Protein AF-A0ABD0RX26-F1 (afdb_monomer)

Nearest PDB structures (foldseek):
  8dt0-assembly1_A  TM=4.473E-01  e=8.580E+00  synthetic construct

Solvent-accessible surface area (backbone atoms only — not comparable to full-atom values): 6154 Å² total; per-residue (Å²): 130,90,79,59,88,49,71,70,57,56,46,66,58,48,53,59,52,53,53,53,48,53,53,51,51,53,54,47,52,54,52,53,51,55,49,54,55,50,58,78,74,48,91,74,65,64,68,64,49,52,52,50,50,49,53,51,52,42,53,50,52,49,49,48,55,61,46,53,42,48,56,40,52,59,47,59,73,41,98,78,42,55,68,68,44,54,54,51,32,53,53,52,60,68,44,42,64,56,53,52,45,46,55,72,75,73,101

Mean predicted aligned error: 8.23 Å

Radius of gyration: 17.95 Å; Cα contacts (8 Å, |Δi|>4): 45; chains: 1; bounding box: 38×23×57 Å

Secondary structure (DSSP, 8-state):
------HHHHHHHHHHHHHHHHHHHHHHHHHHHHHHHHHHHS---HHHHHHHHHHHHHHHHHHHHHHHHHHHHHHHTSTT--HHHHHHHHHHHHHHHHHHHIIIII-

Organism: Cirrhinus mrigala (NCBI:txid683832)

Sequence (107 aa):
CWLSLDHYFILSFFIPVCIIGILNCFFFIITVWKLATKFSSLNPDLSKLKKIRSFTATAVAQLCILGGTWIFGFFLFQKKGTEVMLYLFIILNALQGVFIFIMHCLL

pLDDT: mean 76.73, std 8.09, range [55.81, 89.0]

Structure (mmCIF, N/CA/C/O backbone):
data_AF-A0ABD0RX26-F1
#
_entry.id   AF-A0ABD0RX26-F1
#
loop_
_atom_site.group_PDB
_atom_site.id
_atom_site.type_symbol
_atom_site.label_atom_id
_atom_site.label_alt_id
_atom_site.label_comp_id
_atom_site.label_asym_id
_atom_site.label_entity_id
_atom_site.label_seq_id
_atom_site.pdbx_PDB_ins_code
_atom_site.Cartn_x
_atom_site.Cartn_y
_atom_site.Cartn_z
_atom_site.occupancy
_atom_site.B_iso_or_equiv
_atom_site.auth_seq_id
_atom_site.auth_comp_id
_atom_site.auth_asym_id
_atom_site.auth_atom_id
_atom_site.pdbx_PDB_model_num
ATOM 1 N N . CYS A 1 1 ? 3.205 6.576 -28.896 1.00 55.81 1 CYS A N 1
ATOM 2 C CA . CYS A 1 1 ? 3.234 6.047 -27.518 1.00 55.81 1 CYS A CA 1
ATOM 3 C C . CYS A 1 1 ? 4.055 7.021 -26.674 1.00 55.81 1 CYS A C 1
ATOM 5 O O . CYS A 1 1 ? 5.196 7.248 -27.041 1.00 55.81 1 CYS A O 1
ATOM 7 N N . TRP A 1 2 ? 3.480 7.667 -25.650 1.00 65.81 2 TRP A N 1
ATOM 8 C CA . TRP A 1 2 ? 4.212 8.609 -24.771 1.00 65.81 2 TRP A CA 1
ATOM 9 C C . TRP A 1 2 ? 5.029 7.883 -23.691 1.00 65.81 2 TRP A C 1
ATOM 11 O O . TRP A 1 2 ? 5.984 8.425 -23.146 1.00 65.81 2 TRP A O 1
ATOM 21 N N . LEU A 1 3 ? 4.660 6.630 -23.415 1.00 59.16 3 LEU A N 1
ATOM 22 C CA . LEU A 1 3 ? 5.306 5.780 -22.431 1.00 59.16 3 LEU A CA 1
ATOM 23 C C . LEU A 1 3 ? 6.576 5.167 -23.038 1.00 59.16 3 LEU A C 1
ATOM 25 O O . LEU A 1 3 ? 6.526 4.098 -23.648 1.00 59.16 3 LEU A O 1
ATOM 29 N N . SER A 1 4 ? 7.704 5.868 -22.915 1.00 64.38 4 SER A N 1
ATOM 30 C CA . SER A 1 4 ? 9.008 5.252 -23.162 1.00 64.38 4 SER A CA 1
ATOM 31 C C . SER A 1 4 ? 9.352 4.362 -21.968 1.00 64.38 4 SER A C 1
ATOM 33 O O . SER A 1 4 ? 9.223 4.787 -20.819 1.00 64.38 4 SER A O 1
ATOM 35 N N . LEU A 1 5 ? 9.790 3.128 -22.224 1.00 64.56 5 LEU A N 1
ATOM 36 C CA . LEU A 1 5 ? 10.265 2.189 -21.194 1.00 64.56 5 LEU A CA 1
ATOM 37 C C . LEU A 1 5 ? 11.658 2.564 -20.656 1.00 64.56 5 LEU A C 1
ATOM 39 O O . LEU A 1 5 ? 12.316 1.751 -20.009 1.00 64.56 5 LEU A O 1
ATOM 43 N N . ASP A 1 6 ? 12.117 3.787 -20.914 1.00 68.81 6 ASP A N 1
ATOM 44 C CA . ASP A 1 6 ? 13.345 4.304 -20.335 1.00 68.81 6 ASP A CA 1
ATOM 45 C C . ASP A 1 6 ? 13.228 4.292 -18.808 1.00 68.81 6 ASP A C 1
ATOM 47 O O . ASP A 1 6 ? 12.289 4.848 -18.230 1.00 68.81 6 ASP A O 1
ATOM 51 N N . HIS A 1 7 ? 14.209 3.669 -18.148 1.00 64.56 7 HIS A N 1
ATOM 52 C CA . HIS A 1 7 ? 14.272 3.494 -16.689 1.00 64.56 7 HIS A CA 1
ATOM 53 C C . HIS A 1 7 ? 13.926 4.763 -15.898 1.00 64.56 7 HIS A C 1
ATOM 55 O O . HIS A 1 7 ? 13.286 4.687 -14.849 1.00 64.56 7 HIS A O 1
ATOM 61 N N . TYR A 1 8 ? 14.319 5.930 -16.409 1.00 66.12 8 TYR A N 1
ATOM 62 C CA . TYR A 1 8 ? 14.077 7.230 -15.784 1.00 66.12 8 TYR A CA 1
ATOM 63 C C . TYR A 1 8 ? 12.596 7.629 -15.756 1.00 66.12 8 TYR A C 1
ATOM 65 O O . TYR A 1 8 ? 12.148 8.254 -14.795 1.00 66.12 8 TYR A O 1
ATOM 73 N N . PHE A 1 9 ? 11.819 7.252 -16.773 1.00 69.56 9 PHE A N 1
ATOM 74 C CA . PHE A 1 9 ? 10.414 7.633 -16.878 1.00 69.56 9 PHE A CA 1
ATOM 75 C C . PHE A 1 9 ? 9.546 6.837 -15.900 1.00 69.56 9 PHE A C 1
ATOM 77 O O . PHE A 1 9 ? 8.745 7.414 -15.169 1.00 69.56 9 PHE A O 1
ATOM 84 N N . ILE A 1 10 ? 9.772 5.523 -15.799 1.00 72.38 10 ILE A N 1
ATOM 85 C CA . ILE A 1 10 ? 9.058 4.653 -14.850 1.00 72.38 10 ILE A CA 1
ATOM 86 C C . ILE A 1 10 ? 9.401 5.039 -13.398 1.00 72.38 10 ILE A C 1
ATOM 88 O O . ILE A 1 10 ? 8.521 5.069 -12.534 1.00 72.38 10 ILE A O 1
ATOM 92 N N . LEU A 1 11 ? 10.658 5.412 -13.127 1.00 75.25 11 LEU A N 1
ATOM 93 C CA . LEU A 1 11 ? 11.086 5.888 -11.809 1.00 75.25 11 LEU A CA 1
ATOM 94 C C . LEU A 1 11 ? 10.299 7.133 -11.359 1.00 75.25 11 LEU A C 1
ATOM 96 O O . LEU A 1 11 ? 9.945 7.240 -10.183 1.00 75.25 11 LEU A O 1
ATOM 100 N N . SER A 1 12 ? 9.962 8.033 -12.291 1.00 81.25 12 SER A N 1
ATOM 101 C CA . SER A 1 12 ? 9.160 9.226 -11.997 1.00 81.25 12 SER A CA 1
ATOM 102 C C . SER A 1 12 ? 7.741 8.902 -11.517 1.00 81.25 12 SER A C 1
ATOM 104 O O . SER A 1 12 ? 7.159 9.718 -10.808 1.00 81.25 12 SER A O 1
ATOM 106 N N . PHE A 1 13 ? 7.184 7.737 -11.868 1.00 76.31 13 PHE A N 1
ATOM 107 C CA . PHE A 1 13 ? 5.892 7.267 -11.349 1.00 76.31 13 PHE A CA 1
ATOM 108 C C . PHE A 1 13 ? 6.040 6.478 -10.046 1.00 76.31 13 PHE A C 1
ATOM 110 O O . PHE A 1 13 ? 5.200 6.584 -9.156 1.00 76.31 13 PHE A O 1
ATOM 117 N N . PHE A 1 14 ? 7.126 5.719 -9.906 1.00 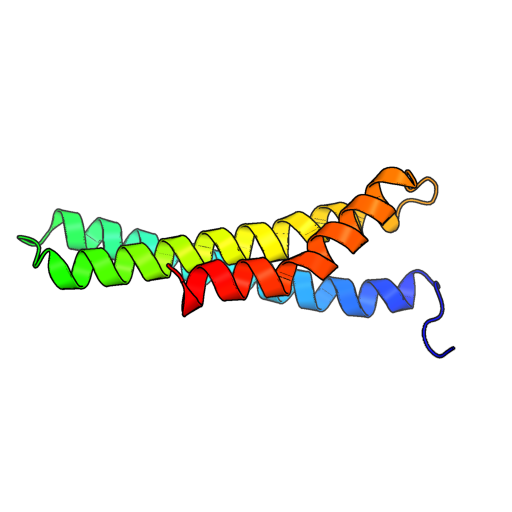79.38 14 PHE A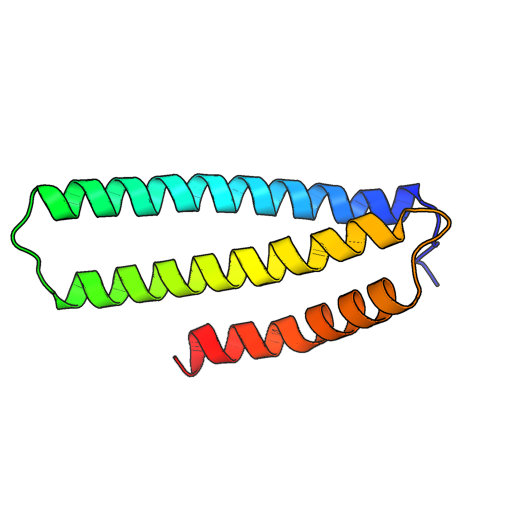 N 1
ATOM 118 C CA . PHE A 1 14 ? 7.381 4.883 -8.735 1.00 79.38 14 PHE A CA 1
ATOM 119 C C . PHE A 1 14 ? 7.673 5.696 -7.466 1.00 79.38 14 PHE A C 1
ATOM 121 O O . PHE A 1 14 ? 7.145 5.393 -6.396 1.00 79.38 14 PHE A O 1
ATOM 128 N N . ILE A 1 15 ? 8.490 6.749 -7.577 1.00 82.94 15 ILE A N 1
ATOM 129 C CA . ILE A 1 15 ? 8.873 7.590 -6.433 1.00 82.94 15 ILE A CA 1
ATOM 130 C C . ILE A 1 15 ? 7.645 8.209 -5.735 1.00 82.94 15 ILE A C 1
ATOM 132 O O . ILE A 1 15 ? 7.526 8.041 -4.518 1.00 82.94 15 ILE A O 1
ATOM 136 N N . PRO A 1 16 ? 6.704 8.868 -6.445 1.00 85.50 16 PRO A N 1
ATOM 137 C CA . PRO A 1 16 ? 5.484 9.392 -5.833 1.00 85.50 16 PRO A CA 1
ATOM 138 C C . PRO A 1 16 ? 4.681 8.333 -5.076 1.00 85.50 16 PRO A C 1
ATOM 140 O O . PRO A 1 16 ? 4.226 8.591 -3.962 1.00 85.50 16 PRO A O 1
ATOM 143 N N . VAL A 1 17 ? 4.541 7.129 -5.639 1.00 82.69 17 VAL A N 1
ATOM 144 C CA . VAL A 1 17 ? 3.782 6.041 -5.006 1.00 82.69 17 VAL A CA 1
ATOM 145 C C . VAL A 1 17 ? 4.449 5.583 -3.710 1.00 82.69 17 VAL A C 1
ATOM 147 O O . VAL A 1 17 ? 3.769 5.425 -2.697 1.00 82.69 17 VAL A O 1
ATOM 150 N N . CYS A 1 18 ? 5.778 5.450 -3.700 1.00 84.12 18 CYS A N 1
ATOM 151 C CA . CYS A 1 18 ? 6.533 5.125 -2.490 1.00 84.12 18 CYS A CA 1
ATOM 152 C C . CYS A 1 18 ? 6.370 6.190 -1.397 1.00 84.12 18 CYS A C 1
ATOM 154 O O . CYS A 1 18 ? 6.135 5.842 -0.240 1.00 84.12 18 CYS A O 1
ATOM 156 N N . ILE A 1 19 ? 6.436 7.478 -1.752 1.00 88.19 19 ILE A N 1
ATOM 157 C CA . ILE A 1 19 ? 6.239 8.585 -0.800 1.00 88.19 19 ILE A CA 1
ATOM 158 C C . ILE A 1 19 ? 4.836 8.518 -0.183 1.00 88.19 19 ILE A C 1
ATOM 160 O O . ILE A 1 19 ? 4.694 8.576 1.039 1.00 88.19 19 ILE A O 1
ATOM 164 N N . ILE A 1 20 ? 3.804 8.344 -1.013 1.00 85.44 20 ILE A N 1
ATOM 165 C CA . ILE A 1 20 ? 2.412 8.230 -0.559 1.00 85.44 20 ILE A CA 1
ATOM 166 C C . ILE A 1 20 ? 2.236 7.004 0.350 1.00 85.44 20 ILE A C 1
ATOM 168 O O . ILE A 1 20 ? 1.600 7.101 1.400 1.00 85.44 20 ILE A O 1
ATOM 172 N N . GLY A 1 21 ? 2.825 5.862 -0.016 1.00 83.25 21 GLY A N 1
ATOM 173 C CA . GLY A 1 21 ? 2.792 4.640 0.787 1.00 83.25 21 GLY A CA 1
ATOM 174 C C . GLY A 1 21 ? 3.414 4.830 2.172 1.00 83.25 21 GLY A C 1
ATOM 175 O O . GLY A 1 21 ? 2.794 4.482 3.176 1.00 83.25 21 GLY A O 1
ATOM 176 N N . ILE A 1 22 ? 4.596 5.449 2.244 1.00 86.00 22 ILE A N 1
ATOM 177 C CA . ILE A 1 22 ? 5.290 5.731 3.510 1.00 86.00 22 ILE A CA 1
ATOM 178 C C . ILE A 1 22 ? 4.457 6.662 4.397 1.00 86.00 22 ILE A C 1
ATOM 180 O O . ILE A 1 22 ? 4.264 6.370 5.580 1.00 86.00 22 ILE A O 1
ATOM 184 N N . LEU A 1 23 ? 3.930 7.755 3.836 1.00 87.75 23 LEU A N 1
ATOM 185 C CA . LEU A 1 23 ? 3.097 8.701 4.581 1.00 87.75 23 LEU A CA 1
ATOM 186 C C . LEU A 1 23 ? 1.841 8.024 5.139 1.00 87.75 23 LEU A C 1
ATOM 188 O O . LEU A 1 23 ? 1.532 8.179 6.320 1.00 87.75 23 LEU A O 1
ATOM 192 N N . ASN A 1 24 ? 1.151 7.219 4.329 1.00 84.38 24 ASN A N 1
ATOM 193 C CA . ASN A 1 24 ? -0.032 6.491 4.782 1.00 84.38 24 ASN A CA 1
ATOM 194 C C . ASN A 1 24 ? 0.298 5.468 5.879 1.00 84.38 24 ASN A C 1
ATOM 196 O O . ASN A 1 24 ? -0.428 5.394 6.870 1.00 84.38 24 ASN A O 1
ATOM 200 N N . CYS A 1 25 ? 1.406 4.728 5.760 1.00 84.50 25 CYS A N 1
ATOM 201 C CA . CYS A 1 25 ? 1.870 3.818 6.812 1.00 84.50 25 CYS A CA 1
ATOM 202 C C . CYS A 1 25 ? 2.141 4.557 8.131 1.00 84.50 25 CYS A C 1
ATOM 204 O O . CYS A 1 25 ? 1.755 4.079 9.198 1.00 84.50 25 CYS A O 1
ATOM 206 N N . PHE A 1 26 ? 2.748 5.743 8.072 1.00 88.19 26 PHE A N 1
ATOM 207 C CA . PHE A 1 26 ? 3.005 6.564 9.253 1.00 88.19 26 PHE A CA 1
ATOM 208 C C . PHE A 1 26 ? 1.708 7.004 9.953 1.00 88.19 26 PHE A C 1
ATOM 210 O O . PHE A 1 26 ? 1.538 6.768 11.153 1.00 88.19 26 PHE A O 1
ATOM 217 N N . PHE A 1 27 ? 0.750 7.572 9.210 1.00 84.19 27 PHE A N 1
ATOM 218 C CA . PHE A 1 27 ? -0.558 7.952 9.763 1.00 84.19 27 PHE A CA 1
ATOM 219 C C . PHE A 1 27 ? -1.324 6.754 10.327 1.00 84.19 27 PHE A C 1
ATOM 221 O O . PHE A 1 27 ? -1.999 6.859 11.360 1.00 84.19 27 PHE A O 1
ATOM 228 N N . PHE A 1 28 ? -1.200 5.605 9.669 1.00 82.12 28 PHE A N 1
ATOM 229 C CA . PHE A 1 28 ? -1.832 4.373 10.093 1.00 82.12 28 PHE A CA 1
ATOM 230 C C . PHE A 1 28 ? -1.307 3.901 11.457 1.00 82.12 28 PHE A C 1
ATOM 232 O O . PHE A 1 28 ? -2.102 3.665 12.371 1.00 82.12 28 PHE A O 1
ATOM 239 N N . ILE A 1 29 ? 0.019 3.847 11.633 1.00 85.69 29 ILE A N 1
ATOM 240 C CA . ILE A 1 29 ? 0.655 3.467 12.906 1.00 85.69 29 ILE A CA 1
ATOM 241 C C . ILE A 1 29 ? 0.190 4.389 14.037 1.00 85.69 29 ILE A C 1
ATOM 243 O O . ILE A 1 29 ? -0.212 3.906 15.096 1.00 85.69 29 ILE A O 1
ATOM 247 N N . ILE A 1 30 ? 0.165 5.705 13.803 1.00 87.44 30 ILE A N 1
ATOM 248 C CA . ILE A 1 30 ? -0.309 6.682 14.796 1.00 87.44 30 ILE A CA 1
ATOM 249 C C . ILE A 1 30 ? -1.769 6.419 15.176 1.00 87.44 30 ILE A C 1
ATOM 251 O O . ILE A 1 30 ? -2.120 6.447 16.358 1.00 87.44 30 ILE A O 1
ATOM 255 N N . THR A 1 31 ? -2.624 6.156 14.188 1.00 82.62 31 THR A N 1
ATOM 256 C CA . THR A 1 31 ? -4.054 5.905 14.403 1.00 82.62 31 THR A CA 1
ATOM 257 C C . THR A 1 31 ? -4.279 4.660 15.254 1.00 82.62 31 THR A C 1
ATOM 259 O O . THR A 1 31 ? -5.024 4.712 16.236 1.00 82.62 31 THR A O 1
ATOM 262 N N . VAL A 1 32 ? -3.601 3.558 14.922 1.00 81.44 32 VAL A N 1
ATOM 263 C CA . VAL A 1 32 ? -3.684 2.303 15.680 1.00 81.44 32 VAL A CA 1
ATOM 264 C C . VAL A 1 32 ? -3.146 2.479 17.090 1.00 81.44 32 VAL A C 1
ATOM 266 O O . VAL A 1 32 ? -3.789 2.040 18.042 1.00 81.44 32 VAL A O 1
ATOM 269 N N . TRP A 1 33 ? -2.010 3.160 17.247 1.00 84.31 33 TRP A N 1
ATOM 270 C CA . TRP A 1 33 ? -1.408 3.376 18.557 1.00 84.31 33 TRP A CA 1
ATOM 271 C C . TRP A 1 33 ? -2.322 4.203 19.464 1.00 84.31 33 TRP A C 1
ATOM 273 O O . TRP A 1 33 ? -2.618 3.804 20.587 1.00 84.31 33 TRP A O 1
ATOM 283 N N . LYS A 1 34 ? -2.883 5.301 18.945 1.00 81.75 34 LYS A N 1
ATOM 284 C CA . LYS A 1 34 ? -3.828 6.147 19.686 1.00 81.75 34 LYS A CA 1
ATOM 285 C C . LYS A 1 34 ? -5.117 5.401 20.045 1.00 81.75 34 LYS A C 1
ATOM 287 O O . LYS A 1 34 ? -5.679 5.638 21.115 1.00 81.75 34 LYS A O 1
ATOM 292 N N . LEU A 1 35 ? -5.573 4.496 19.176 1.00 77.62 35 LEU A N 1
ATOM 293 C CA . LEU A 1 35 ? -6.725 3.636 19.438 1.00 77.62 35 LEU A CA 1
ATOM 294 C C . LEU A 1 35 ? -6.431 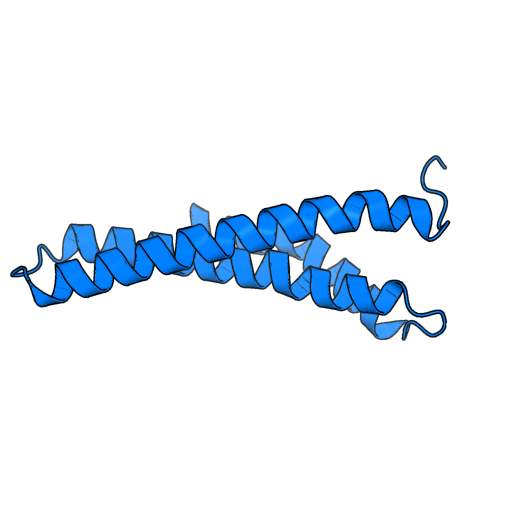2.613 20.542 1.00 77.62 35 LEU A C 1
ATOM 296 O O . LEU A 1 35 ? -7.243 2.473 21.453 1.00 77.62 35 LEU A O 1
ATOM 300 N N . ALA A 1 36 ? -5.274 1.949 20.493 1.00 79.94 36 ALA A N 1
ATOM 301 C CA . ALA A 1 36 ? -4.844 0.994 21.512 1.00 79.94 36 ALA A CA 1
ATOM 302 C C . ALA A 1 36 ? -4.718 1.663 22.892 1.00 79.94 36 ALA A C 1
ATOM 304 O O . ALA A 1 36 ? -5.227 1.140 23.882 1.00 79.94 36 ALA A O 1
ATOM 305 N N . THR A 1 37 ? -4.145 2.869 22.948 1.00 80.56 37 THR A N 1
ATOM 306 C CA . THR A 1 37 ? -4.035 3.646 24.191 1.00 80.56 37 THR A CA 1
ATOM 307 C C . THR A 1 37 ? -5.404 4.056 24.736 1.00 80.56 37 THR A C 1
ATOM 309 O O . THR A 1 37 ? -5.656 3.891 25.927 1.00 80.56 37 THR A O 1
ATOM 312 N N . LYS A 1 38 ? -6.326 4.537 23.883 1.00 73.81 38 LYS A N 1
ATOM 313 C CA . LYS A 1 38 ? -7.702 4.855 24.313 1.00 73.81 38 LYS A CA 1
ATOM 314 C C . LYS A 1 38 ? -8.478 3.625 24.783 1.00 73.81 38 LYS A C 1
ATOM 316 O O . LYS A 1 38 ? -9.318 3.756 25.666 1.00 73.81 38 LYS A O 1
ATOM 321 N N . PHE A 1 39 ? -8.217 2.456 24.201 1.00 68.69 39 PHE A N 1
ATOM 322 C CA . PHE A 1 39 ? -8.840 1.200 24.614 1.00 68.69 39 PHE A CA 1
ATOM 323 C C . PHE A 1 39 ? -8.410 0.795 26.026 1.00 68.69 39 PHE A C 1
ATOM 325 O O . PHE A 1 39 ? -9.236 0.361 26.819 1.00 68.69 39 PHE A O 1
ATOM 332 N N . SER A 1 40 ? -7.135 1.002 26.366 1.00 68.75 40 SER A N 1
ATOM 333 C CA . SER A 1 40 ? -6.617 0.705 27.704 1.00 68.75 40 SER A CA 1
ATOM 334 C C . SER A 1 40 ? -7.189 1.611 28.805 1.00 68.75 40 SER A C 1
ATOM 336 O O . SER A 1 40 ? -7.022 1.286 29.978 1.00 68.75 40 SER A O 1
ATOM 338 N N . SER A 1 41 ? -7.820 2.744 28.463 1.00 67.06 41 SER A N 1
ATOM 339 C CA . SER A 1 41 ?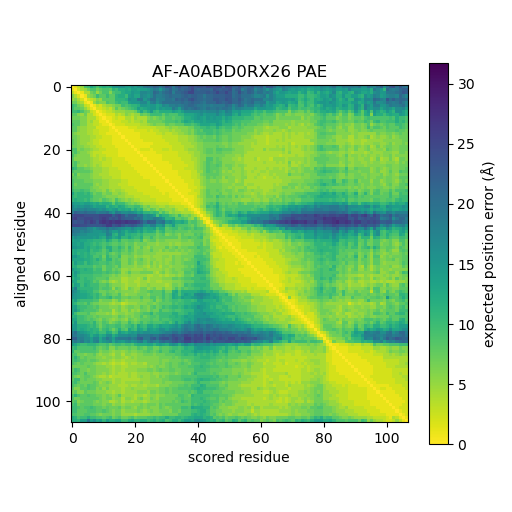 -8.219 3.776 29.432 1.00 67.06 41 SER A CA 1
ATOM 340 C C . SER A 1 41 ? -9.732 4.009 29.570 1.00 67.06 41 SER A C 1
ATOM 342 O O . SER A 1 41 ? -10.127 4.807 30.415 1.00 67.06 41 SER A O 1
ATOM 344 N N . LEU A 1 42 ? -10.590 3.407 28.735 1.00 62.19 42 LEU A N 1
ATOM 345 C CA . LEU A 1 42 ? -12.037 3.691 28.684 1.00 62.19 42 LEU A CA 1
ATOM 346 C C . LEU A 1 42 ? -12.875 2.405 28.678 1.00 62.19 42 LEU A C 1
ATOM 348 O O . LEU A 1 42 ? -12.578 1.486 27.921 1.00 62.19 42 LEU A O 1
ATOM 352 N N . ASN A 1 43 ? -13.985 2.390 29.429 1.00 61.81 43 ASN A N 1
ATOM 353 C CA . ASN A 1 43 ? -15.069 1.415 29.247 1.00 61.81 43 ASN A CA 1
ATOM 354 C C . ASN A 1 43 ? -15.696 1.628 27.851 1.00 61.81 43 ASN A C 1
ATOM 356 O O . ASN A 1 43 ? -16.240 2.708 27.597 1.00 61.81 43 ASN A O 1
ATOM 360 N N . PRO A 1 44 ? -15.571 0.672 26.914 1.00 62.62 44 PRO A N 1
ATOM 361 C CA . PRO A 1 44 ? -15.750 0.956 25.497 1.00 62.62 44 PRO A CA 1
ATOM 362 C C . PRO A 1 44 ? -17.217 1.000 25.061 1.00 62.62 44 PRO A C 1
ATOM 364 O O . PRO A 1 44 ? -17.972 0.044 25.223 1.00 62.62 44 PRO A O 1
ATOM 367 N N . ASP A 1 45 ? -17.574 2.080 24.372 1.00 69.31 45 ASP A N 1
ATOM 368 C CA . ASP A 1 45 ? -18.786 2.182 23.561 1.00 69.31 45 ASP A CA 1
ATOM 369 C C . ASP A 1 45 ? -18.589 1.332 22.284 1.00 69.31 45 ASP A C 1
ATOM 371 O 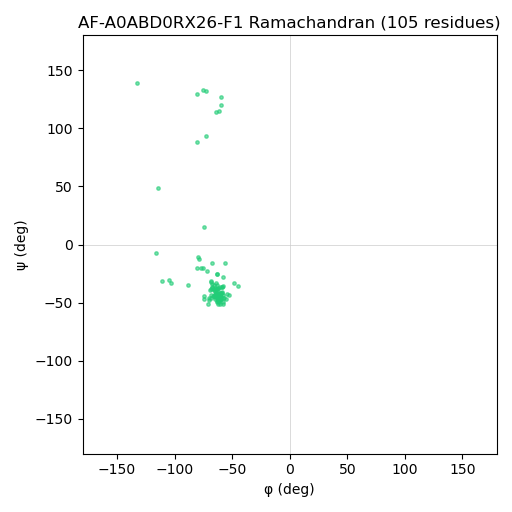O . ASP A 1 45 ? -17.958 1.749 21.302 1.00 69.31 45 ASP A O 1
ATOM 375 N N . LEU A 1 46 ? -19.030 0.071 22.345 1.00 69.06 46 LEU A N 1
ATOM 376 C CA . LEU A 1 46 ? -18.658 -1.015 21.422 1.00 69.06 46 LEU A CA 1
ATOM 377 C C . LEU A 1 46 ? -18.974 -0.707 19.941 1.00 69.06 46 LEU A C 1
ATOM 379 O O . LEU A 1 46 ? -18.285 -1.180 19.033 1.00 69.06 46 LEU A O 1
ATOM 383 N N . SER A 1 47 ? -19.982 0.132 19.690 1.00 72.06 47 SER A N 1
ATOM 384 C CA . SER A 1 47 ? -20.459 0.520 18.355 1.00 72.06 47 SER A CA 1
ATOM 385 C C . SER A 1 47 ? -19.471 1.420 17.592 1.00 72.06 47 SER A C 1
ATOM 387 O O . SER A 1 47 ? -19.122 1.132 16.442 1.00 72.06 47 SER A O 1
ATOM 389 N N . LYS A 1 48 ? -18.945 2.476 18.233 1.00 71.62 48 LYS A N 1
ATOM 390 C CA . LYS A 1 48 ? -17.930 3.373 17.645 1.00 71.62 48 LYS A CA 1
ATOM 391 C C . LYS A 1 48 ? -16.616 2.639 17.399 1.00 71.62 48 LYS A C 1
ATOM 393 O O . LYS A 1 48 ? -15.947 2.876 16.395 1.00 71.62 48 LYS A O 1
ATOM 398 N N . LEU A 1 49 ? -16.285 1.707 18.287 1.00 71.19 49 LEU A N 1
ATOM 399 C CA . LEU A 1 49 ? -15.095 0.871 18.188 1.00 71.19 49 LEU A CA 1
ATOM 400 C C . LEU A 1 49 ? -15.148 -0.069 16.987 1.00 71.19 49 LEU A C 1
ATOM 402 O O . LEU A 1 49 ? -14.175 -0.155 16.241 1.00 71.19 49 LEU A O 1
ATOM 406 N N . LYS A 1 50 ? -16.292 -0.723 16.755 1.00 75.12 50 LYS A N 1
ATOM 407 C CA . LYS A 1 50 ? -16.487 -1.589 15.587 1.00 75.12 50 LYS A CA 1
ATOM 408 C C . LYS A 1 50 ? -16.318 -0.807 14.280 1.00 75.12 50 LYS A C 1
ATOM 410 O O . LYS A 1 50 ? -15.635 -1.284 13.379 1.00 75.12 50 LYS A O 1
ATOM 415 N N . LYS A 1 51 ? -16.847 0.421 14.212 1.00 77.38 51 LYS A N 1
ATOM 416 C CA . LYS A 1 51 ? -16.715 1.302 13.039 1.00 77.38 51 LYS A CA 1
ATOM 417 C C . LYS A 1 51 ? -15.267 1.732 12.783 1.00 77.38 51 LYS A C 1
ATOM 419 O O . LYS A 1 51 ? -14.794 1.615 11.657 1.00 77.38 51 LYS A O 1
ATOM 424 N N . ILE A 1 52 ? -14.548 2.174 13.818 1.00 75.69 52 ILE A N 1
ATOM 425 C CA . ILE A 1 52 ? -13.131 2.552 13.692 1.00 75.69 52 ILE A CA 1
ATOM 426 C C . ILE A 1 52 ? -12.282 1.332 13.328 1.00 75.69 52 ILE A C 1
ATOM 428 O O . ILE A 1 52 ? -11.449 1.423 12.438 1.00 75.69 52 ILE A O 1
ATOM 432 N N . ARG A 1 53 ? -12.515 0.173 13.955 1.00 77.56 53 ARG A N 1
ATOM 433 C CA . ARG A 1 53 ? -11.804 -1.071 13.629 1.00 77.56 53 ARG A CA 1
ATOM 434 C C . ARG A 1 53 ? -12.025 -1.490 12.177 1.00 77.56 53 ARG A C 1
ATOM 436 O O . ARG A 1 53 ? -11.061 -1.894 11.538 1.00 77.56 53 ARG A O 1
ATOM 443 N N . SER A 1 54 ? -13.252 -1.372 11.667 1.00 78.69 54 SER A N 1
ATOM 444 C CA . SER A 1 54 ? -13.571 -1.647 10.261 1.00 78.69 54 SER A CA 1
ATOM 445 C C . SER A 1 54 ? -12.810 -0.707 9.331 1.00 78.69 54 SER A C 1
ATOM 447 O O . SER A 1 54 ? -12.110 -1.162 8.437 1.00 78.69 54 SER A O 1
ATOM 449 N N . PHE A 1 55 ? -12.853 0.600 9.605 1.00 78.69 55 PHE A N 1
ATOM 450 C CA . PHE A 1 55 ? -12.126 1.602 8.824 1.00 78.69 55 PHE A CA 1
ATOM 451 C C . PHE A 1 55 ? -10.609 1.359 8.833 1.00 78.69 55 PHE A C 1
ATOM 453 O O . PHE A 1 55 ? -9.965 1.370 7.788 1.00 78.69 55 PHE A O 1
ATOM 460 N N . THR A 1 56 ? -10.044 1.066 10.005 1.00 78.94 56 THR A N 1
ATOM 461 C CA . THR A 1 56 ? -8.632 0.713 10.174 1.00 78.94 56 THR A CA 1
ATOM 462 C C . THR A 1 56 ? -8.286 -0.557 9.397 1.00 78.94 56 THR A C 1
ATOM 464 O O . THR A 1 56 ? -7.296 -0.567 8.677 1.00 78.94 56 THR A O 1
ATOM 467 N N . ALA A 1 57 ? -9.094 -1.617 9.486 1.00 78.00 57 ALA A N 1
ATOM 468 C CA . ALA A 1 57 ? -8.861 -2.859 8.747 1.00 78.00 57 ALA A CA 1
ATOM 469 C C . ALA A 1 57 ? -8.901 -2.637 7.226 1.00 78.00 57 ALA A C 1
ATOM 471 O O . ALA A 1 57 ? -8.033 -3.134 6.509 1.00 78.00 57 ALA A O 1
ATOM 472 N N . THR A 1 58 ? -9.846 -1.827 6.745 1.00 80.25 58 THR A N 1
ATOM 473 C CA . THR A 1 58 ? -9.930 -1.425 5.339 1.00 80.25 58 THR A CA 1
ATOM 474 C C . THR A 1 58 ? -8.707 -0.617 4.901 1.00 80.25 58 THR A C 1
ATOM 476 O O . THR A 1 58 ? -8.156 -0.881 3.833 1.00 80.25 58 THR A O 1
ATOM 479 N N . ALA A 1 59 ? -8.217 0.304 5.736 1.00 80.50 59 ALA A N 1
ATOM 480 C CA . ALA A 1 59 ? -7.000 1.066 5.464 1.00 80.50 59 ALA A CA 1
ATOM 481 C C . ALA A 1 59 ? -5.743 0.175 5.416 1.00 80.50 59 ALA A C 1
ATOM 483 O O . ALA A 1 59 ? -4.915 0.357 4.527 1.00 80.50 59 ALA A O 1
ATOM 484 N N . VAL A 1 60 ? -5.619 -0.826 6.303 1.00 78.25 60 VAL A N 1
ATOM 485 C CA . VAL A 1 60 ? -4.533 -1.830 6.236 1.00 78.25 60 VAL A CA 1
ATOM 486 C C . VAL A 1 60 ? -4.603 -2.604 4.937 1.00 78.25 60 VAL A C 1
ATOM 488 O O . VAL A 1 60 ? -3.604 -2.707 4.234 1.00 78.25 60 VAL A O 1
ATOM 491 N N . ALA A 1 61 ? -5.776 -3.148 4.614 1.00 80.69 61 ALA A N 1
ATOM 492 C CA . ALA A 1 61 ? -5.954 -3.948 3.414 1.00 80.69 61 ALA A CA 1
ATOM 493 C C . ALA A 1 61 ? -5.589 -3.135 2.167 1.00 80.69 61 ALA A C 1
ATOM 495 O O . ALA A 1 61 ? -4.849 -3.617 1.314 1.00 80.69 61 ALA A O 1
ATOM 496 N N . GLN A 1 62 ? -6.020 -1.872 2.098 1.00 76.44 62 GLN A N 1
ATOM 497 C CA . GLN A 1 62 ? -5.627 -0.980 1.014 1.00 76.44 62 GLN A CA 1
ATOM 498 C C . GLN A 1 62 ? -4.132 -0.681 0.989 1.00 76.44 62 GLN A C 1
ATOM 500 O O . GLN A 1 62 ? -3.553 -0.713 -0.091 1.00 76.44 62 GLN A O 1
ATOM 505 N N . LEU A 1 63 ? -3.492 -0.429 2.133 1.00 79.06 63 LEU A N 1
ATOM 506 C CA . LEU A 1 63 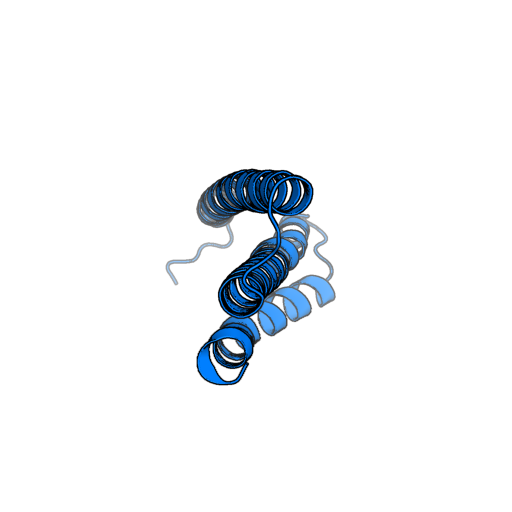? -2.044 -0.223 2.198 1.00 79.06 63 LEU A CA 1
ATOM 507 C C . LEU A 1 63 ? -1.267 -1.462 1.747 1.00 79.06 63 LEU A C 1
ATOM 509 O O . LEU A 1 63 ? -0.268 -1.328 1.048 1.00 79.06 63 LEU A O 1
ATOM 513 N N . CYS A 1 64 ? -1.732 -2.663 2.085 1.00 76.44 64 CYS A N 1
ATOM 514 C CA . CYS A 1 64 ? -1.128 -3.910 1.626 1.00 76.44 64 CYS A CA 1
ATOM 515 C C . CYS A 1 64 ? -1.335 -4.129 0.124 1.00 76.44 64 CYS A C 1
ATOM 517 O O . CYS A 1 64 ? -0.412 -4.571 -0.554 1.00 76.44 64 CYS A O 1
ATOM 519 N N . ILE A 1 65 ? -2.512 -3.796 -0.411 1.00 77.50 65 ILE A N 1
ATOM 520 C CA . ILE A 1 65 ? -2.805 -3.933 -1.842 1.00 77.50 65 ILE A CA 1
ATOM 521 C C . ILE A 1 65 ? -2.033 -2.881 -2.649 1.00 77.50 65 ILE A C 1
ATOM 523 O O . ILE A 1 65 ? -1.329 -3.252 -3.580 1.00 77.50 65 ILE A O 1
ATOM 527 N N . LEU A 1 66 ? -2.094 -1.591 -2.292 1.00 74.81 66 LEU A N 1
ATOM 528 C CA . LEU A 1 66 ? -1.317 -0.530 -2.952 1.00 74.81 66 LEU A CA 1
ATOM 529 C C . LEU A 1 66 ? 0.189 -0.711 -2.751 1.00 74.81 66 LEU A C 1
ATOM 531 O O . LEU A 1 66 ? 0.949 -0.560 -3.689 1.00 74.81 66 LEU A O 1
ATOM 535 N N . GLY A 1 67 ? 0.654 -1.009 -1.543 1.00 72.94 67 GLY A N 1
ATOM 536 C CA . GLY A 1 67 ? 2.087 -1.131 -1.275 1.00 72.94 67 GLY A CA 1
ATOM 537 C C . GLY A 1 67 ? 2.669 -2.426 -1.833 1.00 72.94 67 GLY A C 1
ATOM 538 O O . GLY A 1 67 ? 3.695 -2.410 -2.508 1.00 72.94 67 GLY A O 1
ATOM 539 N N . GLY A 1 68 ? 1.997 -3.554 -1.592 1.00 72.94 68 GLY A N 1
ATOM 540 C CA . GLY A 1 68 ? 2.478 -4.886 -1.957 1.00 72.94 68 GLY A CA 1
ATOM 541 C C . GLY A 1 68 ? 2.537 -5.118 -3.462 1.00 72.94 68 GLY A C 1
ATOM 542 O O . GLY A 1 68 ? 3.489 -5.721 -3.950 1.00 72.94 68 GLY A O 1
ATOM 543 N N . THR A 1 69 ? 1.580 -4.582 -4.222 1.00 80.81 69 THR A N 1
ATOM 544 C CA . THR A 1 69 ? 1.625 -4.661 -5.691 1.00 80.81 69 THR A CA 1
ATOM 545 C C . THR A 1 69 ? 2.829 -3.929 -6.267 1.00 80.81 69 THR A C 1
ATOM 547 O O . THR A 1 69 ? 3.489 -4.439 -7.170 1.00 80.81 69 THR A O 1
ATOM 550 N N . TRP A 1 70 ? 3.188 -2.782 -5.697 1.00 78.19 70 TRP A N 1
ATOM 551 C CA . TRP A 1 70 ? 4.312 -1.976 -6.163 1.00 78.19 70 TRP A CA 1
ATOM 552 C C . TRP A 1 70 ? 5.682 -2.544 -5.773 1.00 78.19 70 TRP A C 1
ATOM 554 O O . TRP A 1 70 ? 6.658 -2.276 -6.474 1.00 78.19 70 TRP A O 1
ATOM 564 N N . ILE A 1 71 ? 5.765 -3.420 -4.762 1.00 74.75 71 ILE A N 1
ATOM 565 C CA . ILE A 1 71 ? 6.983 -4.208 -4.492 1.00 74.75 71 ILE A CA 1
ATOM 566 C C . ILE A 1 71 ? 7.347 -5.067 -5.713 1.00 74.75 71 ILE A C 1
ATOM 568 O O . ILE A 1 71 ? 8.513 -5.125 -6.093 1.00 74.75 71 ILE A O 1
ATOM 572 N N . PHE A 1 72 ? 6.366 -5.672 -6.392 1.00 73.44 72 PHE A N 1
ATOM 573 C CA . PHE A 1 72 ? 6.613 -6.410 -7.641 1.00 73.44 72 PHE A CA 1
ATOM 574 C C . PHE A 1 72 ? 7.009 -5.482 -8.796 1.00 73.44 72 PHE A C 1
ATOM 576 O O . PHE A 1 72 ? 7.851 -5.843 -9.618 1.00 73.44 72 PHE A O 1
ATOM 583 N N . GLY A 1 73 ? 6.481 -4.254 -8.804 1.00 72.19 73 GLY A N 1
ATOM 584 C CA . GLY A 1 73 ? 6.912 -3.190 -9.711 1.00 72.19 73 GLY A CA 1
ATOM 585 C C . GLY A 1 73 ? 8.402 -2.859 -9.574 1.00 72.19 73 GLY A C 1
ATOM 586 O O . GLY A 1 73 ? 9.060 -2.637 -10.583 1.00 72.19 73 GLY A O 1
ATOM 587 N N . PHE A 1 74 ? 8.973 -2.924 -8.363 1.00 72.81 74 PHE A N 1
ATOM 588 C CA . PHE A 1 74 ? 10.415 -2.732 -8.142 1.00 72.81 74 PHE A CA 1
ATOM 589 C C . PHE A 1 74 ? 11.277 -3.796 -8.853 1.00 72.81 74 PHE A C 1
ATOM 591 O O . PHE A 1 74 ? 12.335 -3.491 -9.406 1.00 72.81 74 PHE A O 1
ATOM 598 N N . PHE A 1 75 ? 10.812 -5.047 -8.898 1.00 69.31 75 PHE A N 1
ATOM 599 C CA . PHE A 1 75 ? 11.518 -6.130 -9.593 1.00 69.31 75 PHE A CA 1
ATOM 600 C C . PHE A 1 75 ? 11.463 -6.001 -11.119 1.00 69.31 75 PHE A C 1
ATOM 602 O O . PHE A 1 75 ? 12.359 -6.499 -11.799 1.00 69.31 75 PHE A O 1
ATOM 609 N N . LEU A 1 76 ? 10.475 -5.280 -11.658 1.00 66.06 76 LEU A N 1
ATOM 610 C CA . LEU A 1 76 ? 10.376 -4.958 -13.084 1.00 66.06 76 LEU A CA 1
ATOM 611 C C . LEU A 1 76 ? 11.550 -4.090 -13.580 1.00 66.06 76 LEU A C 1
ATOM 613 O O . LEU A 1 76 ? 11.900 -4.142 -14.754 1.00 66.06 76 LEU A O 1
ATOM 617 N N . PHE A 1 77 ? 12.183 -3.314 -12.691 1.00 62.91 77 PHE A N 1
ATOM 618 C CA . PHE A 1 77 ? 13.338 -2.468 -13.024 1.00 62.91 77 PHE A CA 1
ATOM 619 C C . PHE A 1 77 ? 14.660 -3.243 -13.110 1.00 62.91 77 PHE A C 1
ATOM 621 O O . PHE A 1 77 ? 15.663 -2.706 -13.590 1.00 62.91 77 PHE A O 1
ATOM 628 N N . GLN A 1 78 ? 14.703 -4.494 -12.646 1.00 65.00 78 GLN A N 1
ATOM 629 C CA . GLN A 1 78 ? 15.873 -5.349 -12.820 1.00 65.00 78 GLN A CA 1
ATOM 630 C C . GLN A 1 78 ? 15.938 -5.785 -14.292 1.00 65.00 78 GLN A C 1
ATOM 632 O O . GLN A 1 78 ? 14.955 -6.266 -14.843 1.00 65.00 78 GLN A O 1
ATOM 637 N N . LYS A 1 79 ? 17.106 -5.673 -14.945 1.00 57.84 79 LYS A N 1
ATOM 638 C CA . LYS A 1 79 ? 17.295 -6.056 -16.367 1.00 57.84 79 LYS A CA 1
ATOM 639 C C . LYS A 1 79 ? 16.914 -7.515 -16.689 1.00 57.84 79 LYS A C 1
ATOM 641 O O . LYS A 1 79 ? 16.762 -7.857 -17.855 1.00 57.84 79 LYS A O 1
ATOM 646 N N . LYS A 1 80 ? 16.778 -8.367 -15.668 1.00 60.22 80 LYS A N 1
ATOM 647 C CA . LYS A 1 80 ? 16.257 -9.741 -15.736 1.00 60.22 80 LYS A CA 1
ATOM 648 C C . LYS A 1 80 ? 14.938 -9.860 -14.960 1.00 60.22 80 LYS A C 1
ATOM 650 O O . LYS A 1 80 ? 14.801 -10.729 -14.104 1.00 60.22 80 LYS A O 1
ATOM 655 N N . GLY A 1 81 ? 14.004 -8.943 -15.190 1.00 60.38 81 GLY A N 1
ATOM 656 C CA . GLY A 1 81 ? 12.669 -9.014 -14.609 1.00 60.38 81 GLY A CA 1
ATOM 657 C C . GLY A 1 81 ? 11.974 -10.285 -15.088 1.00 60.38 81 GLY A C 1
ATOM 658 O O . GLY A 1 81 ? 11.743 -10.456 -16.281 1.00 60.38 81 GLY A O 1
ATOM 659 N N . THR A 1 82 ? 11.694 -11.206 -14.168 1.00 68.62 82 THR A N 1
ATOM 660 C CA . THR A 1 82 ? 10.984 -12.454 -14.453 1.00 68.62 82 THR A CA 1
ATOM 661 C C . THR A 1 82 ? 9.612 -12.098 -15.021 1.00 68.62 82 THR A C 1
ATOM 663 O O . THR A 1 82 ? 8.841 -11.439 -14.329 1.00 68.62 82 THR A O 1
ATOM 666 N N . GLU A 1 83 ? 9.283 -12.518 -16.246 1.00 76.75 83 GLU A N 1
ATOM 667 C CA . GLU A 1 83 ? 8.001 -12.212 -16.919 1.00 76.75 83 GLU A CA 1
ATOM 668 C C . GLU A 1 83 ? 6.782 -12.474 -16.016 1.00 76.75 83 GLU A C 1
ATOM 670 O O . GLU A 1 83 ? 5.803 -11.732 -16.018 1.00 76.75 83 GLU A O 1
ATOM 675 N N . VAL A 1 84 ? 6.894 -13.482 -15.149 1.00 80.94 84 VAL A N 1
ATOM 676 C CA . VAL A 1 84 ? 5.925 -13.818 -14.098 1.00 80.94 84 VAL A CA 1
ATOM 677 C C . VAL A 1 84 ? 5.585 -12.625 -13.191 1.00 80.94 84 VAL A C 1
ATOM 679 O O . VAL A 1 84 ? 4.416 -12.393 -12.897 1.00 80.94 84 VAL A O 1
ATOM 682 N N . MET A 1 85 ? 6.577 -11.839 -12.765 1.00 77.00 85 MET A N 1
ATOM 683 C CA . MET A 1 85 ? 6.371 -10.674 -11.893 1.00 77.00 85 MET A CA 1
ATOM 684 C C . MET A 1 85 ? 5.620 -9.554 -12.609 1.00 77.00 85 MET A C 1
ATOM 686 O O . MET A 1 85 ? 4.841 -8.840 -11.981 1.00 77.00 85 MET A O 1
ATOM 690 N N . LEU A 1 86 ? 5.803 -9.436 -13.926 1.00 79.81 86 LEU A N 1
ATOM 691 C CA . LEU A 1 86 ? 5.083 -8.474 -14.752 1.00 79.81 86 LEU A CA 1
ATOM 692 C C . LEU A 1 86 ? 3.609 -8.852 -14.890 1.00 79.81 86 LEU A C 1
ATOM 694 O O . LEU A 1 86 ? 2.742 -8.007 -14.669 1.00 79.81 86 LEU A O 1
ATOM 698 N N . TYR A 1 87 ? 3.312 -10.125 -15.160 1.00 84.06 87 TYR A N 1
ATOM 699 C CA . TYR A 1 87 ? 1.930 -10.605 -15.176 1.00 84.06 87 TYR A CA 1
ATOM 700 C C . TYR A 1 87 ? 1.250 -10.444 -13.812 1.00 84.06 87 TYR A C 1
ATOM 702 O O . TYR A 1 87 ? 0.124 -9.951 -13.753 1.00 84.06 87 TYR A O 1
ATOM 710 N N . LEU A 1 88 ? 1.935 -10.781 -12.713 1.00 84.88 88 LEU A N 1
ATOM 711 C CA . LEU A 1 88 ? 1.413 -10.575 -11.358 1.00 84.88 88 LEU A CA 1
ATOM 712 C C . LEU A 1 88 ? 1.139 -9.097 -11.068 1.00 84.88 88 LEU A C 1
ATOM 714 O O . LEU A 1 88 ? 0.069 -8.763 -10.562 1.00 84.88 88 LEU A O 1
ATOM 718 N N . PHE A 1 89 ? 2.068 -8.208 -11.427 1.00 82.62 89 PHE A N 1
ATOM 719 C CA . PHE A 1 89 ? 1.891 -6.769 -11.267 1.00 82.62 89 PHE A CA 1
ATOM 720 C C . PHE A 1 89 ? 0.644 -6.277 -12.012 1.00 82.62 89 PHE A C 1
ATOM 722 O O . PHE A 1 89 ? -0.194 -5.601 -11.416 1.00 82.62 89 PHE A O 1
ATOM 729 N N . ILE A 1 90 ? 0.479 -6.653 -13.282 1.00 85.00 90 ILE A N 1
ATOM 730 C CA . ILE A 1 90 ? -0.668 -6.235 -14.100 1.00 85.00 90 ILE A CA 1
ATOM 731 C C . ILE A 1 90 ? -1.982 -6.766 -13.521 1.00 85.00 90 ILE A C 1
ATOM 733 O O . ILE A 1 90 ? -2.922 -5.992 -13.349 1.00 85.00 90 ILE A O 1
ATOM 737 N N . ILE A 1 91 ? -2.053 -8.058 -13.184 1.00 87.38 91 ILE A N 1
ATOM 738 C CA . ILE A 1 91 ? -3.274 -8.686 -12.657 1.00 87.38 91 ILE A CA 1
ATOM 739 C C . ILE A 1 91 ? -3.695 -8.030 -11.341 1.00 87.38 91 ILE A C 1
ATOM 741 O O . ILE A 1 91 ? -4.860 -7.669 -11.175 1.00 87.38 91 ILE A O 1
ATOM 745 N N . LEU A 1 92 ? -2.759 -7.844 -10.409 1.00 84.88 92 LEU A N 1
ATOM 746 C CA . LEU A 1 92 ? -3.083 -7.268 -9.110 1.00 84.88 92 LEU A CA 1
ATOM 747 C C . LEU A 1 92 ? -3.497 -5.793 -9.217 1.00 84.88 92 LEU A C 1
ATOM 749 O O . LEU A 1 92 ? -4.426 -5.382 -8.525 1.00 84.88 92 LEU A O 1
ATOM 753 N N . ASN A 1 93 ? -2.864 -5.012 -10.101 1.00 84.69 93 ASN A N 1
ATOM 754 C CA . ASN A 1 93 ? -3.276 -3.628 -10.358 1.00 84.69 93 ASN A C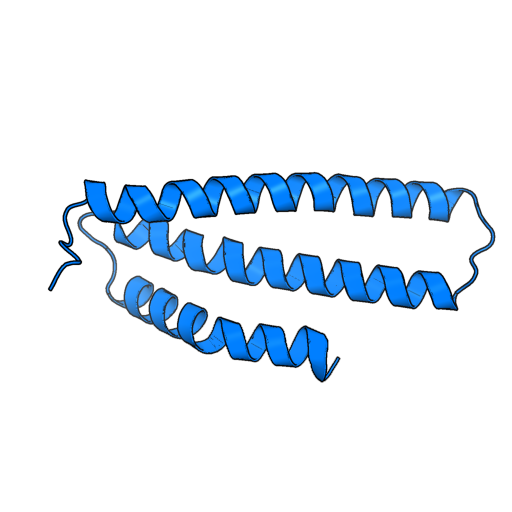A 1
ATOM 755 C C . ASN A 1 93 ? -4.646 -3.561 -11.059 1.00 84.69 93 ASN A C 1
ATOM 757 O O . ASN A 1 93 ? -5.467 -2.717 -10.710 1.00 84.69 93 ASN A O 1
ATOM 761 N N . ALA A 1 94 ? -4.948 -4.471 -11.992 1.00 89.00 94 ALA A N 1
ATOM 762 C CA . ALA A 1 94 ? -6.256 -4.530 -12.652 1.00 89.00 94 ALA A CA 1
ATOM 763 C C . ALA A 1 94 ? -7.388 -4.898 -11.674 1.00 89.00 94 ALA A C 1
ATOM 765 O O . ALA A 1 94 ? -8.482 -4.338 -11.739 1.00 89.00 94 ALA A O 1
ATOM 766 N N . LEU A 1 95 ? -7.118 -5.806 -10.732 1.00 88.50 95 LEU A N 1
ATOM 767 C CA . LEU A 1 95 ? -8.070 -6.209 -9.692 1.00 88.50 95 LEU A CA 1
ATOM 768 C C . LEU A 1 95 ? -8.160 -5.219 -8.528 1.00 88.50 95 LEU A C 1
ATOM 770 O O . LEU A 1 95 ? -9.071 -5.322 -7.705 1.00 88.50 95 LEU A O 1
ATOM 774 N N . GLN A 1 96 ?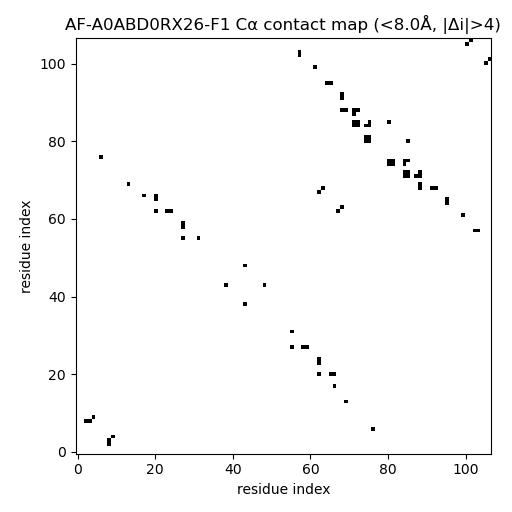 -7.259 -4.242 -8.452 1.00 85.56 96 GLN A N 1
ATOM 775 C CA . GLN A 1 96 ? -7.199 -3.305 -7.341 1.00 85.56 96 GLN A CA 1
ATOM 776 C C . GLN A 1 96 ? -8.531 -2.583 -7.132 1.00 85.56 96 GLN A C 1
ATOM 778 O O . GLN A 1 96 ? -9.042 -2.577 -6.017 1.00 85.56 96 GLN A O 1
ATOM 783 N N . GLY A 1 97 ? -9.147 -2.066 -8.200 1.00 85.50 97 GLY A N 1
ATOM 784 C CA . GLY A 1 97 ? -10.456 -1.409 -8.121 1.00 85.50 97 GLY A CA 1
ATOM 785 C C . GLY A 1 97 ? -11.563 -2.318 -7.572 1.00 85.50 97 GLY A C 1
ATOM 786 O O . GLY A 1 97 ? -12.396 -1.867 -6.786 1.00 85.50 97 GLY A O 1
ATOM 787 N N . VAL A 1 98 ? -11.529 -3.612 -7.905 1.00 87.50 98 VAL A N 1
ATOM 788 C CA . VAL A 1 98 ? -12.485 -4.609 -7.395 1.00 87.50 98 VAL A CA 1
ATOM 789 C C . VAL A 1 98 ? -12.308 -4.805 -5.891 1.00 87.50 98 VAL A C 1
ATOM 791 O O . VAL A 1 98 ? -13.290 -4.800 -5.151 1.00 87.50 98 VAL A O 1
ATOM 794 N N . PHE A 1 99 ? -11.067 -4.907 -5.406 1.00 82.62 99 PHE A N 1
ATOM 795 C CA . PHE A 1 99 ? -10.810 -5.022 -3.968 1.00 82.62 99 PHE A CA 1
ATOM 796 C C . PHE A 1 99 ? -11.254 -3.777 -3.195 1.00 82.62 99 PHE A C 1
ATOM 798 O O . PHE A 1 99 ? -11.812 -3.903 -2.106 1.00 82.62 99 PHE A O 1
ATOM 805 N N . ILE A 1 100 ? -11.061 -2.579 -3.759 1.00 84.38 100 ILE A N 1
ATOM 806 C CA . ILE A 1 100 ? -11.555 -1.336 -3.150 1.00 84.38 100 ILE A CA 1
ATOM 807 C C . ILE A 1 100 ? -13.078 -1.377 -3.010 1.00 84.38 100 ILE A C 1
ATOM 809 O O . ILE A 1 100 ? -13.591 -1.077 -1.931 1.00 84.38 100 ILE A O 1
ATOM 813 N N . PHE A 1 101 ? -13.780 -1.778 -4.072 1.00 84.56 101 PHE A N 1
ATOM 814 C CA . PHE A 1 101 ? -15.235 -1.883 -4.080 1.00 84.56 101 PHE A CA 1
ATOM 815 C C . PHE A 1 101 ? -15.744 -2.875 -3.029 1.00 84.56 101 PHE A C 1
ATOM 817 O O . PHE A 1 101 ? -16.626 -2.535 -2.243 1.00 84.56 101 PHE A O 1
ATOM 824 N N . ILE A 1 102 ? -15.146 -4.067 -2.951 1.00 83.25 102 ILE A N 1
ATOM 825 C CA . ILE A 1 102 ? -15.520 -5.069 -1.946 1.00 83.25 102 ILE A CA 1
ATOM 826 C C . ILE A 1 102 ? -15.351 -4.504 -0.528 1.00 83.25 102 ILE A C 1
ATOM 828 O O . ILE A 1 102 ? -16.260 -4.624 0.285 1.00 83.25 102 ILE A O 1
ATOM 832 N N . MET A 1 103 ? -14.232 -3.836 -0.243 1.00 78.44 103 MET A N 1
ATOM 833 C CA . MET A 1 103 ? -13.915 -3.365 1.111 1.00 78.44 103 MET A CA 1
ATOM 834 C C . MET A 1 103 ? -14.671 -2.104 1.561 1.00 78.44 103 MET A C 1
ATOM 836 O O . MET A 1 103 ? -14.679 -1.826 2.757 1.00 78.44 103 MET A O 1
ATOM 840 N N . HIS A 1 104 ? -15.215 -1.302 0.638 1.00 78.00 104 HIS A N 1
ATOM 841 C CA . HIS A 1 104 ? -15.916 -0.049 0.970 1.00 78.00 104 HIS A CA 1
ATOM 842 C C . HIS A 1 104 ? -17.424 -0.096 0.723 1.00 78.00 104 HIS A C 1
ATOM 844 O O . HIS A 1 104 ? -18.165 0.625 1.388 1.00 78.00 104 HIS A O 1
ATOM 850 N N . CYS A 1 105 ? -17.875 -0.865 -0.269 1.00 82.44 105 CYS A N 1
ATOM 851 C CA . CYS A 1 105 ? -19.279 -0.895 -0.673 1.00 82.44 105 CYS A CA 1
ATOM 852 C C . CYS A 1 105 ? -20.002 -2.161 -0.209 1.00 82.44 105 CYS A C 1
ATOM 854 O O . CYS A 1 105 ? -21.209 -2.102 0.007 1.00 82.44 105 CYS A O 1
ATOM 856 N N . LEU A 1 106 ? -19.297 -3.292 -0.083 1.00 79.44 106 LEU A N 1
ATOM 857 C CA . LEU A 1 106 ? -19.905 -4.572 0.300 1.00 79.44 106 LEU A CA 1
ATOM 858 C C . LEU A 1 106 ? -19.646 -4.961 1.764 1.00 79.44 106 LEU A C 1
ATOM 860 O O . LEU A 1 106 ? -20.506 -5.610 2.358 1.00 79.44 106 LEU A O 1
ATOM 864 N N . LEU A 1 107 ? -18.485 -4.596 2.323 1.00 68.31 107 LEU A N 1
ATOM 865 C CA . LEU A 1 107 ? -18.053 -4.918 3.692 1.00 68.31 107 LEU A CA 1
ATOM 866 C C . LE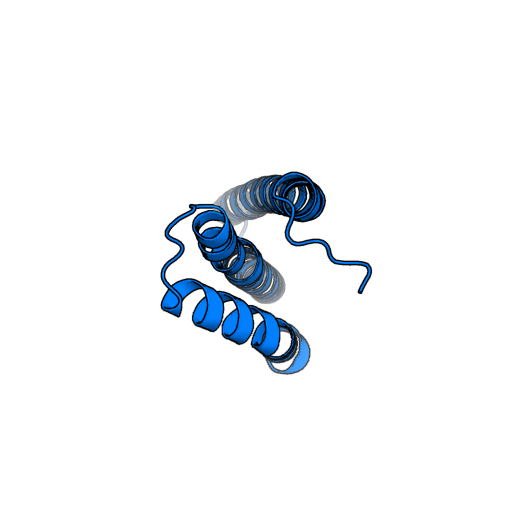U A 1 107 ? -18.238 -3.732 4.653 1.00 68.31 107 LEU A C 1
ATOM 868 O O . LEU A 1 107 ? -18.680 -3.975 5.800 1.00 68.31 107 LEU A O 1
#

InterPro domains:
  IPR000832 GPCR, family 2, secretin-like [PF00002] (1-100)
  IPR017981 GPCR, family 2-like, 7TM [PS50261] (1-107)

Foldseek 3Di:
DPDDPPLVVLVVVLVVLVVVLVVLVVVLVVLVVVLVVVVVPDPDPVVVVVVSVLVSVLSVVLSCLSVVLCVLVVLVSPPPRPVVSVVSSVVSVVCSVVSNCCSPPVD